Protein AF-A0A7R9GTI7-F1 (afdb_mon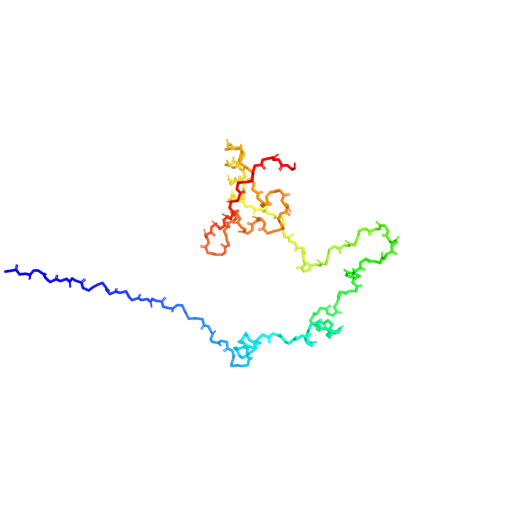omer)

Mean predicted aligned error: 16.04 Å

Organism: Timema poppense (NCBI:txid170557)

Solvent-accessible surface area (backbone atoms only — not comparable to full-atom va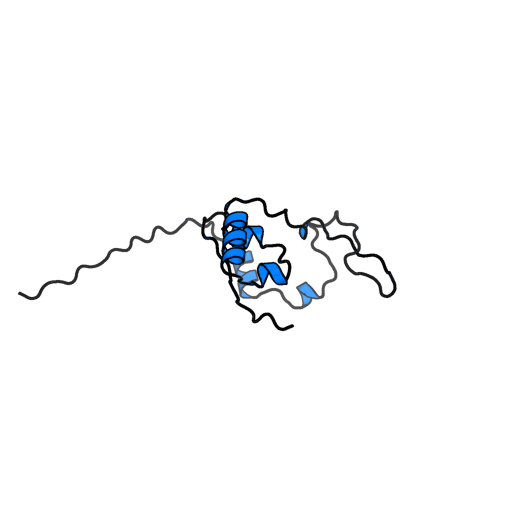lues): 8676 Å² total; per-residue (Å²): 139,84,87,82,86,83,82,81,82,78,83,76,82,74,77,89,72,80,80,75,52,73,70,56,52,54,45,65,76,70,48,83,55,73,64,73,71,68,50,87,72,71,68,76,89,58,79,82,67,87,69,75,89,68,88,60,96,84,66,86,75,81,74,75,80,55,77,90,76,60,64,74,82,70,82,52,73,49,40,55,51,52,54,51,49,30,61,75,68,72,55,59,34,54,49,67,76,68,63,42,74,57,45,44,50,32,43,47,16,54,101,82,69,59,56,58,67,84,78,47,80,63,75,94,71,130

Foldseek 3Di:
DDDDDDDDDDPPPDDPDDDDDPVVVVCVVVDDDPCVVVPPDDPPVPVPDPFDPDDDPPDPDDGDDDPVPQADDQDDPQLVVVVVVCVVVVFDACCVVVVPSCSNCQRRPPPVRDNNHPGDGDDPDD

pLDDT: mean 72.06, std 14.66, range [37.16, 90.62]

Nearest PDB structures (foldseek):
  5exk-assembly4_G  TM=8.661E-01  e=5.097E-03  Mycobacterium tuberculosis H37Rv

InterPro domains:
  IPR003698 Lipoyl synthase [PTHR10949] (11-123)
  IPR031691 Lipoyl synthase, N-terminal [PF16881] (14-100)
  IPR058240 Radical SAM superfamily [SSF102114] (75-122)

Radius of gyration: 23.75 Å; Cα contacts (8 Å, |Δi|>4): 62; chains: 1; bounding box: 52×46×81 Å

Secondary structure (DSSP, 8-state):
--PPPPP---------PPPPPHHHHHHHHH---HHHHH-----GGGTT-----S--TT--SPPPPPGGGPPPP---HHHHHHHHHHHHTT---HHHHTT-TTHHHHHH--TTS----------S--

Structure (mmCIF, N/CA/C/O backbone):
data_AF-A0A7R9GTI7-F1
#
_entry.id   AF-A0A7R9GTI7-F1
#
loop_
_atom_site.group_PDB
_atom_site.id
_atom_site.type_symbol
_atom_site.label_atom_id
_atom_site.label_alt_id
_atom_site.label_comp_id
_atom_site.label_asym_id
_atom_site.label_entity_id
_atom_site.label_seq_id
_atom_site.pdbx_PDB_ins_code
_atom_site.Cartn_x
_atom_site.Cartn_y
_atom_site.Cartn_z
_atom_site.occupancy
_atom_site.B_iso_or_equiv
_atom_site.auth_seq_id
_atom_site.auth_comp_id
_atom_site.auth_asym_id
_atom_site.auth_atom_id
_atom_site.pdbx_PDB_model_num
ATOM 1 N N . MET A 1 1 ? 10.298 31.087 51.860 1.00 37.56 1 MET A N 1
ATOM 2 C CA . MET A 1 1 ? 10.142 29.722 51.315 1.00 37.56 1 MET A CA 1
ATOM 3 C C . MET A 1 1 ? 9.918 29.819 49.811 1.00 37.56 1 MET A C 1
ATOM 5 O O . MET A 1 1 ? 8.807 30.107 49.398 1.00 37.56 1 MET A O 1
ATOM 9 N N . ALA A 1 2 ? 10.966 29.652 49.004 1.00 37.16 2 ALA A N 1
ATOM 10 C CA . ALA A 1 2 ? 10.838 29.470 47.557 1.00 37.16 2 ALA A CA 1
ATOM 11 C C . ALA A 1 2 ? 11.074 27.981 47.273 1.00 37.16 2 ALA A C 1
ATOM 13 O O . ALA A 1 2 ? 12.085 27.432 47.709 1.00 37.16 2 ALA A O 1
ATOM 14 N N . LEU A 1 3 ? 10.096 27.313 46.659 1.00 40.28 3 LEU A N 1
ATOM 15 C CA . LEU A 1 3 ? 10.132 25.875 46.404 1.00 40.28 3 LEU A CA 1
ATOM 16 C C . LEU A 1 3 ? 10.968 25.562 45.155 1.00 40.28 3 LEU A C 1
ATOM 18 O O . LEU A 1 3 ? 10.887 26.240 44.135 1.00 40.28 3 LEU A O 1
ATOM 22 N N . ASN A 1 4 ? 11.784 24.524 45.307 1.00 38.91 4 ASN A N 1
ATOM 23 C CA . ASN A 1 4 ? 12.811 24.003 44.410 1.00 38.91 4 ASN A CA 1
ATOM 24 C C . ASN A 1 4 ? 12.179 23.254 43.210 1.00 38.91 4 ASN A C 1
ATOM 26 O O . ASN A 1 4 ? 11.287 22.433 43.444 1.00 38.91 4 ASN A O 1
ATOM 30 N N . PRO A 1 5 ? 12.613 23.458 41.952 1.00 47.91 5 PRO A N 1
ATOM 31 C CA . PRO A 1 5 ? 12.110 22.685 40.818 1.00 47.91 5 PRO A CA 1
ATOM 32 C C . PRO A 1 5 ? 12.808 21.317 40.734 1.00 47.91 5 PRO A C 1
ATOM 34 O O . PRO A 1 5 ? 14.033 21.224 40.678 1.00 47.91 5 PRO A O 1
ATOM 37 N N . GLN A 1 6 ? 12.027 20.233 40.741 1.00 47.31 6 GLN A N 1
ATOM 38 C CA . GLN A 1 6 ? 12.553 18.872 40.635 1.00 47.31 6 GLN A CA 1
ATOM 39 C C . GLN A 1 6 ? 13.025 18.550 39.209 1.00 47.31 6 GLN A C 1
ATOM 41 O O . GLN A 1 6 ? 12.282 18.680 38.238 1.00 47.31 6 GLN A O 1
ATOM 46 N N . HIS A 1 7 ? 14.271 18.086 39.114 1.00 38.56 7 HIS A N 1
ATOM 47 C CA . HIS A 1 7 ? 14.881 17.493 37.928 1.00 38.56 7 HIS A CA 1
ATOM 48 C C . HIS A 1 7 ? 14.166 16.185 37.535 1.00 38.56 7 HIS A C 1
ATOM 50 O O . HIS A 1 7 ? 14.208 15.208 38.281 1.00 38.56 7 HIS A O 1
ATOM 56 N N . PHE A 1 8 ? 13.580 16.126 36.335 1.00 41.34 8 PHE A N 1
ATOM 57 C CA . PHE A 1 8 ? 13.154 14.868 35.712 1.00 41.34 8 PHE A CA 1
ATOM 58 C C . PHE A 1 8 ? 14.368 14.159 35.094 1.00 41.34 8 PHE A C 1
ATOM 60 O O . PHE A 1 8 ? 14.933 14.602 34.095 1.00 41.34 8 PHE A O 1
ATOM 67 N N . ASN A 1 9 ? 14.774 13.049 35.707 1.00 45.03 9 ASN A N 1
ATOM 68 C CA . ASN A 1 9 ? 15.839 12.171 35.234 1.00 45.03 9 ASN A CA 1
ATOM 69 C C . ASN A 1 9 ? 15.276 11.216 34.166 1.00 45.03 9 ASN A C 1
ATOM 71 O O . ASN A 1 9 ? 14.578 10.257 34.492 1.00 45.03 9 ASN A O 1
ATOM 75 N N . THR A 1 10 ? 15.546 11.485 32.888 1.00 50.88 10 THR A N 1
ATOM 76 C CA . THR A 1 10 ? 15.215 10.567 31.790 1.00 50.88 10 THR A CA 1
ATOM 77 C C . THR A 1 10 ? 16.411 9.657 31.527 1.00 50.88 10 THR A C 1
ATOM 79 O O . THR A 1 10 ? 17.298 9.964 30.733 1.00 50.88 10 THR A O 1
ATOM 82 N N . GLN A 1 11 ? 16.455 8.503 32.197 1.00 49.00 11 GLN A N 1
ATOM 83 C CA . GLN A 1 11 ? 17.377 7.441 31.799 1.00 49.00 11 GLN A CA 1
ATOM 84 C C . GLN A 1 11 ? 16.888 6.822 30.485 1.00 49.00 11 GLN A C 1
ATOM 86 O O . GLN A 1 11 ? 16.078 5.896 30.456 1.00 49.00 11 GLN A O 1
ATOM 91 N N . ASN A 1 12 ? 17.365 7.392 29.380 1.00 51.00 12 ASN A N 1
ATOM 92 C CA . ASN A 1 12 ? 17.123 6.911 28.031 1.00 51.00 12 ASN A CA 1
ATOM 93 C C . ASN A 1 12 ? 17.853 5.571 27.838 1.00 51.00 12 ASN A C 1
ATOM 95 O O . ASN A 1 12 ? 19.067 5.526 27.626 1.00 51.00 12 ASN A O 1
ATOM 99 N N . SER A 1 13 ? 17.112 4.470 27.952 1.00 58.19 13 SER A N 1
ATOM 100 C CA . SER A 1 13 ? 17.610 3.121 27.676 1.00 58.19 13 SER A CA 1
ATOM 101 C C . SER A 1 13 ? 17.813 2.964 26.169 1.00 58.19 13 SER A C 1
ATOM 103 O O . SER A 1 13 ? 16.905 2.587 25.433 1.00 58.19 13 SER A O 1
ATOM 105 N N . ARG A 1 14 ? 19.009 3.316 25.692 1.00 47.16 14 ARG A N 1
ATOM 106 C CA . ARG A 1 14 ? 19.372 3.257 24.273 1.00 47.16 14 ARG A CA 1
ATOM 107 C C . ARG A 1 14 ? 19.488 1.796 23.820 1.00 47.16 14 ARG A C 1
ATOM 109 O O . ARG A 1 14 ? 20.303 1.043 24.352 1.00 47.16 14 ARG A O 1
ATOM 116 N N . CYS A 1 15 ? 18.693 1.406 22.824 1.00 51.38 15 CYS A N 1
ATOM 117 C CA . CYS A 1 15 ? 18.784 0.101 22.172 1.00 51.38 15 CYS A CA 1
ATOM 118 C C . CYS A 1 15 ? 20.194 -0.127 21.597 1.00 51.38 15 CYS A C 1
ATOM 120 O O . CYS A 1 15 ? 20.770 0.752 20.951 1.00 51.38 15 CYS A O 1
ATOM 122 N N . LYS A 1 16 ? 20.754 -1.319 21.838 1.00 49.66 16 LYS A N 1
ATOM 123 C CA . LYS A 1 16 ? 22.064 -1.746 21.329 1.00 49.66 16 LYS A CA 1
ATOM 124 C C . LYS A 1 16 ? 21.951 -2.093 19.841 1.00 49.66 16 LYS A C 1
ATOM 126 O O . LYS A 1 16 ? 21.846 -3.261 19.488 1.00 49.66 16 LYS A O 1
ATOM 131 N N . HIS A 1 17 ? 21.946 -1.089 18.970 1.00 57.22 17 HIS A N 1
ATOM 132 C CA . HIS A 1 17 ? 22.119 -1.325 17.539 1.00 57.22 17 HIS A CA 1
ATOM 133 C C . HIS A 1 17 ? 23.601 -1.595 17.257 1.00 57.22 17 HIS A C 1
ATOM 135 O O . HIS A 1 17 ? 24.469 -0.806 17.634 1.00 57.22 17 HIS A O 1
ATOM 141 N N . THR A 1 18 ? 23.893 -2.730 16.627 1.00 67.06 18 THR A N 1
ATOM 142 C CA . THR A 1 18 ? 25.209 -3.075 16.081 1.00 67.06 18 THR A CA 1
ATOM 143 C C . THR A 1 18 ? 25.691 -1.942 15.173 1.00 67.06 18 THR A C 1
ATOM 145 O O . THR A 1 18 ? 24.982 -1.532 14.257 1.00 67.06 18 THR A O 1
ATOM 148 N N . ALA A 1 19 ? 26.879 -1.399 15.448 1.00 74.25 19 ALA A N 1
ATOM 149 C CA . ALA A 1 19 ? 27.444 -0.311 14.659 1.00 74.25 19 ALA A CA 1
ATOM 150 C C . ALA A 1 19 ? 27.723 -0.787 13.221 1.00 74.25 19 ALA A C 1
ATOM 152 O O . ALA A 1 19 ? 28.407 -1.789 13.015 1.00 74.25 19 ALA A O 1
ATOM 153 N N . LEU A 1 20 ? 27.179 -0.072 12.231 1.00 69.31 20 LEU A N 1
ATOM 154 C CA . LEU A 1 20 ? 27.461 -0.295 10.810 1.00 69.31 20 LEU A CA 1
ATOM 155 C C . LEU A 1 20 ? 28.949 -0.047 10.525 1.00 69.31 20 LEU A C 1
ATOM 157 O O . LEU A 1 20 ? 29.568 0.817 11.147 1.00 69.31 20 LEU A O 1
ATOM 161 N N . SER A 1 21 ? 29.534 -0.788 9.579 1.00 82.88 21 SER A N 1
ATOM 162 C CA . SER A 1 21 ? 30.948 -0.617 9.237 1.00 82.88 21 SER A CA 1
ATOM 163 C C . SER A 1 21 ? 31.225 0.790 8.698 1.00 82.88 21 SER A C 1
ATOM 165 O O . SER A 1 21 ? 30.396 1.392 8.011 1.00 82.88 21 SER A O 1
ATOM 167 N N . ASN A 1 22 ? 32.439 1.291 8.939 1.00 79.19 22 ASN A N 1
ATOM 168 C CA . ASN A 1 22 ? 32.873 2.605 8.448 1.00 79.19 22 ASN A CA 1
ATOM 169 C C . ASN A 1 22 ? 32.734 2.735 6.918 1.00 79.19 22 ASN A C 1
ATOM 171 O O . ASN A 1 22 ? 32.411 3.805 6.410 1.00 79.19 22 ASN A O 1
ATOM 175 N N . SER A 1 23 ? 32.906 1.633 6.180 1.00 77.31 23 SER A N 1
ATOM 176 C CA . SER A 1 23 ? 32.705 1.583 4.729 1.00 77.31 23 SER A CA 1
ATOM 177 C C . SER A 1 23 ? 31.240 1.734 4.310 1.00 77.31 23 SER A C 1
ATOM 179 O O . SER A 1 23 ? 30.962 2.357 3.288 1.00 77.31 23 SER A O 1
ATOM 181 N N . VAL A 1 24 ? 30.296 1.197 5.089 1.00 79.19 24 VAL A N 1
ATOM 182 C CA . VAL A 1 24 ? 28.855 1.331 4.829 1.00 79.19 24 VAL A CA 1
ATOM 183 C C . VAL A 1 24 ? 28.380 2.737 5.186 1.00 79.19 24 VAL A C 1
ATOM 185 O O . VAL A 1 24 ? 27.675 3.357 4.393 1.00 79.19 24 VAL A O 1
ATOM 188 N N . LEU A 1 25 ? 28.837 3.287 6.313 1.00 80.00 25 LEU A N 1
ATOM 189 C CA . LEU A 1 25 ? 28.538 4.667 6.710 1.00 80.00 25 LEU A CA 1
ATOM 190 C C . LEU A 1 25 ? 29.015 5.687 5.666 1.00 80.00 25 LEU A C 1
ATOM 192 O O . LEU A 1 25 ? 28.266 6.592 5.302 1.00 80.00 25 LEU A O 1
ATOM 196 N N . HIS A 1 26 ? 30.220 5.504 5.122 1.00 78.88 26 HIS A N 1
ATOM 197 C CA . HIS A 1 26 ? 30.758 6.374 4.075 1.00 78.88 26 HIS A CA 1
ATOM 198 C C . HIS A 1 26 ? 29.961 6.298 2.759 1.00 78.88 26 HIS A C 1
ATOM 200 O O . HIS A 1 26 ? 29.824 7.302 2.062 1.00 78.88 26 HIS A O 1
ATOM 206 N N . LYS A 1 27 ? 29.399 5.130 2.417 1.00 79.19 27 LYS A N 1
ATOM 207 C CA . LYS A 1 27 ? 28.526 4.968 1.240 1.00 79.19 27 LYS A CA 1
ATOM 208 C C . LYS A 1 27 ? 27.166 5.641 1.421 1.00 79.19 27 LYS A C 1
ATOM 210 O O . LYS A 1 27 ? 26.655 6.221 0.473 1.00 79.19 27 LYS A O 1
ATOM 215 N N . ILE A 1 28 ? 26.597 5.593 2.627 1.00 82.00 28 ILE A N 1
ATOM 216 C CA . ILE A 1 28 ? 25.323 6.266 2.926 1.00 82.00 28 ILE A CA 1
ATOM 217 C C . ILE A 1 28 ? 25.496 7.789 2.863 1.00 82.00 28 ILE A C 1
ATOM 219 O O . ILE A 1 28 ? 24.652 8.468 2.289 1.00 82.00 28 ILE A O 1
ATOM 223 N N . ALA A 1 29 ? 26.594 8.321 3.412 1.00 84.81 29 ALA A N 1
ATOM 224 C CA . ALA A 1 29 ? 26.842 9.763 3.464 1.00 84.81 29 ALA A CA 1
ATOM 225 C C . ALA A 1 29 ? 27.055 10.397 2.079 1.00 84.81 29 ALA A C 1
ATOM 227 O O . ALA A 1 29 ? 26.571 11.496 1.829 1.00 84.81 29 ALA A O 1
ATOM 228 N N . ASN A 1 30 ? 27.768 9.708 1.186 1.00 84.50 30 ASN A N 1
ATOM 229 C CA . ASN A 1 30 ? 28.087 10.234 -0.145 1.00 84.50 30 ASN A CA 1
ATOM 230 C C . ASN A 1 30 ? 27.063 9.843 -1.217 1.00 84.50 30 ASN A C 1
ATOM 232 O O . ASN A 1 30 ? 27.078 10.404 -2.310 1.00 84.50 30 ASN A O 1
ATOM 236 N N . GLY A 1 31 ? 26.172 8.903 -0.895 1.00 80.69 31 GLY A N 1
ATOM 237 C CA . GLY A 1 31 ? 25.205 8.351 -1.829 1.00 80.69 31 GLY A CA 1
ATOM 238 C C . GLY A 1 31 ? 25.852 7.570 -2.983 1.00 80.69 31 GLY A C 1
ATOM 239 O O . GLY A 1 31 ? 27.072 7.578 -3.168 1.00 80.69 31 GLY A O 1
ATOM 240 N N . PRO A 1 32 ? 25.040 6.845 -3.761 1.00 83.00 32 PRO A N 1
ATOM 241 C CA . PRO A 1 32 ? 25.489 6.243 -5.009 1.00 83.00 32 PRO A CA 1
ATOM 242 C C . PRO A 1 32 ? 25.783 7.318 -6.064 1.00 83.00 32 PRO A C 1
ATOM 244 O O . PRO A 1 32 ? 25.066 8.315 -6.186 1.00 83.00 32 PRO A O 1
ATOM 247 N N . SER A 1 33 ? 26.834 7.093 -6.847 1.00 85.31 33 SER A N 1
ATOM 248 C CA . SER A 1 33 ? 27.184 7.922 -8.001 1.00 85.31 33 SER A CA 1
ATOM 249 C C . SER A 1 33 ? 26.238 7.650 -9.174 1.00 85.31 33 SER A C 1
ATOM 251 O O . SER A 1 33 ? 25.613 6.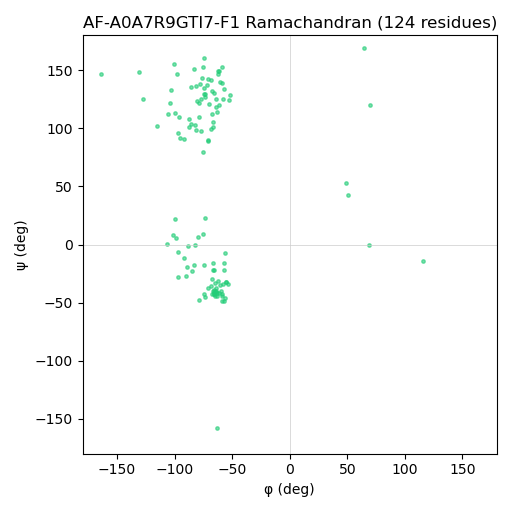595 -9.251 1.00 85.31 33 SER A O 1
ATOM 253 N N . LEU A 1 34 ? 26.153 8.568 -10.145 1.00 83.19 34 LEU A N 1
ATOM 254 C CA . LEU A 1 34 ? 25.361 8.344 -11.363 1.00 83.19 34 LEU A CA 1
ATOM 255 C C . LEU A 1 34 ? 25.821 7.083 -12.118 1.00 83.19 34 LEU A C 1
ATOM 257 O O . LEU A 1 34 ? 25.005 6.373 -12.703 1.00 83.19 34 LEU A O 1
ATOM 261 N N . GLN A 1 35 ? 27.121 6.789 -12.079 1.00 81.75 35 GLN A N 1
ATOM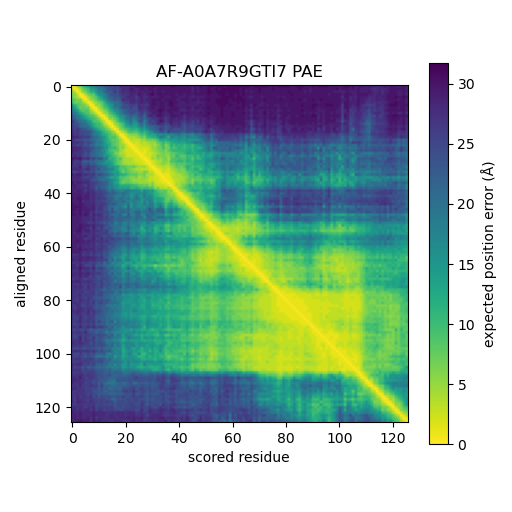 262 C CA . GLN A 1 35 ? 27.716 5.616 -12.713 1.00 81.75 35 GLN A CA 1
ATOM 263 C C . GLN A 1 35 ? 27.166 4.309 -12.129 1.00 81.75 35 GLN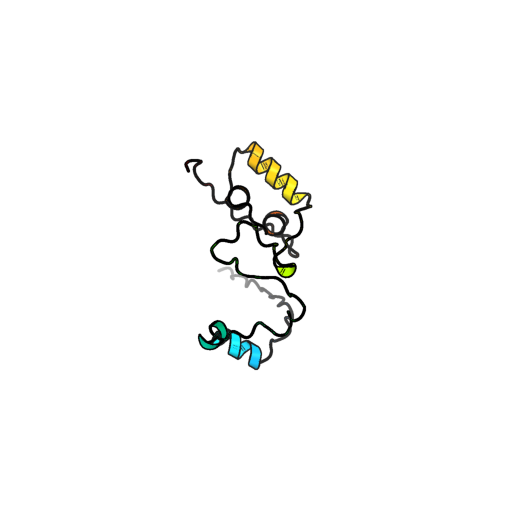 A C 1
ATOM 265 O O . GLN A 1 35 ? 26.983 3.356 -12.884 1.00 81.75 35 GLN A O 1
ATOM 270 N N . ASP A 1 36 ? 26.799 4.284 -10.846 1.00 79.75 36 ASP A N 1
ATOM 271 C CA . ASP A 1 36 ? 26.180 3.115 -10.207 1.00 79.75 36 ASP A CA 1
ATOM 272 C C . ASP A 1 36 ? 24.777 2.807 -10.770 1.00 79.75 36 ASP A C 1
ATOM 274 O O . ASP A 1 36 ? 24.316 1.673 -10.683 1.00 79.75 36 ASP A O 1
ATOM 278 N N . PHE A 1 37 ? 24.104 3.790 -11.384 1.00 75.31 37 PHE A N 1
ATOM 279 C CA . PHE A 1 37 ? 22.776 3.627 -11.998 1.00 75.31 37 PHE A CA 1
ATOM 280 C C . PHE A 1 37 ? 22.818 3.391 -13.509 1.00 75.31 37 PHE A C 1
ATOM 282 O O . PHE A 1 37 ? 21.895 2.801 -14.068 1.00 75.31 37 PHE A O 1
ATOM 289 N N . VAL A 1 38 ? 23.852 3.902 -14.182 1.00 83.94 38 VAL A N 1
ATOM 290 C CA . VAL A 1 38 ? 24.021 3.763 -15.638 1.00 83.94 38 VAL A CA 1
ATOM 291 C C . VAL A 1 38 ? 24.709 2.443 -15.992 1.00 83.94 38 VAL A C 1
ATOM 293 O O . VAL A 1 38 ? 24.541 1.944 -17.104 1.00 83.94 38 VAL A O 1
ATOM 296 N N . SER A 1 39 ? 25.452 1.857 -15.051 1.00 77.19 39 SER A N 1
ATOM 297 C CA . SER A 1 39 ? 26.066 0.544 -15.230 1.00 77.19 39 SER A CA 1
ATOM 298 C C . SER A 1 39 ? 24.983 -0.513 -15.443 1.00 77.19 39 SER A C 1
ATOM 300 O O . SER A 1 39 ? 24.115 -0.725 -14.602 1.00 77.19 39 SER A O 1
ATOM 302 N N . SER A 1 40 ? 25.029 -1.180 -16.594 1.00 60.16 40 SER A N 1
ATOM 303 C CA . SER A 1 40 ? 24.079 -2.215 -17.012 1.00 60.16 40 SER A CA 1
ATOM 304 C C . SER A 1 40 ? 24.269 -3.555 -16.300 1.00 60.16 40 SER A C 1
ATOM 306 O O . SER A 1 40 ? 23.651 -4.537 -16.701 1.00 60.16 40 SER A O 1
ATOM 308 N N . ASP A 1 41 ? 25.120 -3.607 -15.278 1.00 63.97 41 ASP A N 1
ATOM 309 C CA . ASP A 1 41 ? 25.405 -4.819 -14.527 1.00 63.97 41 ASP A CA 1
ATOM 310 C C . ASP A 1 41 ? 24.350 -4.975 -13.425 1.00 63.97 41 ASP A C 1
ATOM 312 O O . ASP A 1 41 ? 24.397 -4.262 -12.417 1.00 63.97 41 ASP A O 1
ATOM 316 N N . PRO A 1 42 ? 23.361 -5.874 -13.585 1.00 60.44 42 PRO A N 1
ATOM 317 C CA . PRO A 1 42 ? 22.430 -6.147 -12.506 1.00 60.44 42 PRO A CA 1
ATOM 318 C C . PRO A 1 42 ? 23.193 -6.702 -11.287 1.00 60.44 42 PRO A C 1
ATOM 320 O O . PRO A 1 42 ? 24.204 -7.396 -11.448 1.00 60.44 42 PRO A O 1
ATOM 323 N N . PRO A 1 43 ? 22.718 -6.447 -10.055 1.00 59.56 43 PRO A N 1
ATOM 324 C CA . PRO A 1 43 ? 23.317 -7.013 -8.853 1.00 59.56 43 PRO A CA 1
ATOM 325 C C . PRO A 1 43 ? 23.459 -8.539 -8.962 1.00 59.56 43 PRO A C 1
ATOM 327 O O . PRO A 1 43 ? 22.495 -9.251 -9.242 1.00 59.56 43 PRO A O 1
ATOM 330 N N . LYS A 1 44 ? 24.671 -9.048 -8.702 1.00 56.09 44 LYS A N 1
ATOM 331 C CA . LYS A 1 44 ? 25.057 -10.469 -8.842 1.00 56.09 44 LYS A CA 1
ATOM 332 C C . LYS A 1 44 ? 24.198 -11.442 -8.016 1.00 56.09 44 LYS A C 1
ATOM 334 O O . LYS A 1 44 ? 24.113 -12.624 -8.340 1.00 56.09 44 LYS A O 1
ATOM 339 N N . ASP A 1 45 ? 23.551 -10.937 -6.969 1.00 58.00 45 ASP A N 1
ATOM 340 C CA . ASP A 1 45 ? 22.691 -11.702 -6.063 1.00 58.00 45 ASP A CA 1
ATOM 341 C C . ASP A 1 45 ? 2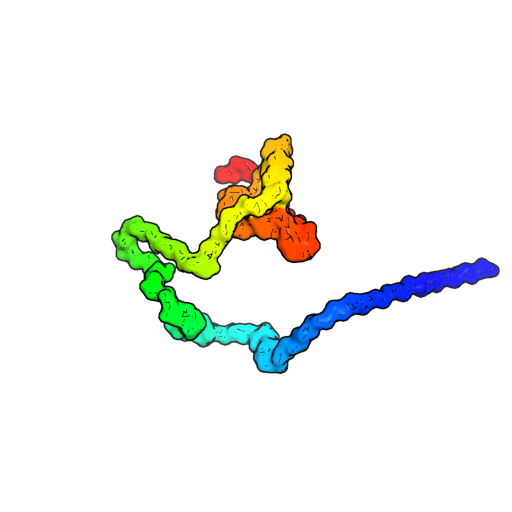1.419 -12.232 -6.757 1.00 58.00 45 ASP A C 1
ATOM 343 O O . ASP A 1 45 ? 20.835 -13.224 -6.340 1.00 58.00 45 ASP A O 1
ATOM 347 N N . TRP A 1 46 ? 20.998 -11.621 -7.871 1.00 59.22 46 TRP A N 1
ATOM 348 C CA . TRP A 1 46 ? 19.747 -11.969 -8.566 1.00 59.22 46 TRP A CA 1
ATOM 349 C C . TRP A 1 46 ? 19.977 -12.871 -9.787 1.00 59.22 46 TRP A C 1
ATOM 351 O O . TRP A 1 46 ? 19.147 -12.936 -10.694 1.00 59.22 46 TRP A O 1
ATOM 361 N N . SER A 1 47 ? 21.113 -13.574 -9.798 1.00 56.59 47 SER A N 1
ATOM 362 C CA . SER A 1 47 ? 21.641 -14.402 -10.896 1.00 56.59 47 SER A CA 1
ATOM 363 C C . SER A 1 47 ? 20.712 -15.510 -11.419 1.00 56.59 47 SER A C 1
ATOM 365 O O . SER A 1 47 ? 21.024 -16.122 -12.434 1.00 56.59 47 SER A O 1
ATOM 367 N N . SER A 1 48 ? 19.569 -15.758 -10.776 1.00 59.72 48 SER A N 1
ATOM 368 C CA . SER A 1 48 ? 18.602 -16.802 -11.133 1.00 59.72 48 SER A CA 1
ATOM 369 C C . SER A 1 48 ? 17.309 -16.299 -11.789 1.00 59.72 48 SER A C 1
ATOM 371 O O . SER A 1 48 ? 16.438 -17.110 -12.104 1.00 59.72 48 SER A O 1
ATOM 373 N N . TYR A 1 49 ? 17.136 -14.990 -12.003 1.00 64.69 49 TYR A N 1
ATOM 374 C CA . TYR A 1 49 ? 15.933 -14.471 -12.660 1.00 64.69 49 TYR A CA 1
ATOM 375 C C . TYR A 1 49 ? 16.152 -14.228 -14.154 1.00 64.69 49 TYR A C 1
ATOM 377 O O . TYR A 1 49 ? 16.594 -13.164 -14.573 1.00 64.69 49 TYR A O 1
ATOM 385 N N . GLU A 1 50 ? 15.761 -15.208 -14.964 1.00 63.31 50 GLU A N 1
ATOM 386 C CA . GLU A 1 50 ? 15.801 -15.154 -16.436 1.00 63.31 50 GLU A CA 1
ATOM 387 C C . GLU A 1 50 ? 14.624 -14.364 -17.052 1.00 63.31 50 GLU A C 1
ATOM 389 O O . GLU A 1 50 ? 14.425 -14.344 -18.266 1.00 63.31 50 GLU A O 1
ATOM 394 N N . GLY A 1 51 ? 13.793 -13.718 -16.228 1.00 70.50 51 GLY A N 1
ATOM 395 C CA . GLY A 1 51 ? 12.587 -13.038 -16.690 1.00 70.50 51 GLY A CA 1
ATOM 396 C C . GLY A 1 51 ? 12.857 -11.677 -17.339 1.00 70.50 51 GLY A C 1
ATOM 397 O O . GLY A 1 51 ? 13.597 -10.843 -16.818 1.00 70.50 51 GLY A O 1
ATOM 398 N N . LYS A 1 52 ? 12.159 -11.395 -18.445 1.00 73.19 52 LYS A N 1
ATOM 399 C CA . LYS A 1 52 ? 12.150 -10.082 -19.107 1.00 73.19 52 LYS A CA 1
ATOM 400 C C . LYS A 1 52 ? 11.556 -9.018 -18.169 1.00 73.19 52 LYS A C 1
ATOM 402 O O . LYS A 1 52 ? 10.373 -9.066 -17.838 1.00 73.19 52 LYS A O 1
ATOM 407 N N . LEU A 1 53 ? 12.371 -8.048 -17.739 1.00 77.31 53 LEU A N 1
ATOM 408 C CA . LEU A 1 53 ? 11.947 -6.942 -16.856 1.00 77.31 53 LEU A CA 1
ATOM 409 C C . LEU A 1 53 ? 11.292 -5.775 -17.609 1.00 77.31 53 LEU A C 1
ATOM 411 O O . LEU A 1 53 ? 10.620 -4.942 -17.003 1.00 77.31 53 LEU A O 1
ATOM 415 N N . ARG A 1 54 ? 11.495 -5.689 -18.928 1.00 80.62 54 ARG A N 1
ATOM 416 C CA . ARG A 1 54 ? 11.002 -4.592 -19.768 1.00 80.62 54 ARG A CA 1
ATOM 417 C C . ARG A 1 54 ? 10.231 -5.142 -20.952 1.00 80.62 54 ARG A C 1
ATOM 419 O O . ARG A 1 54 ? 10.752 -5.946 -21.713 1.00 80.62 54 ARG A O 1
ATOM 426 N N . ARG A 1 55 ? 8.993 -4.683 -21.120 1.00 83.12 55 ARG A N 1
ATOM 427 C CA . ARG A 1 55 ? 8.160 -5.055 -22.267 1.00 83.12 55 ARG A CA 1
ATOM 428 C C . ARG A 1 55 ? 8.700 -4.373 -23.519 1.00 83.12 55 ARG A C 1
ATOM 430 O O . ARG A 1 55 ? 9.034 -3.188 -23.479 1.00 83.12 55 ARG A O 1
ATOM 437 N N . GLU A 1 56 ? 8.764 -5.110 -24.618 1.00 84.50 56 GLU A N 1
ATOM 438 C CA . GLU A 1 56 ? 9.153 -4.546 -25.910 1.00 84.50 56 GLU A CA 1
ATOM 439 C C . GLU A 1 56 ? 7.955 -3.893 -26.602 1.00 84.50 56 GLU A C 1
ATOM 441 O O . GLU A 1 56 ? 6.791 -4.254 -26.396 1.00 84.50 56 GLU A O 1
ATOM 446 N N . LYS A 1 57 ? 8.238 -2.882 -27.425 1.00 81.25 57 LYS A N 1
ATOM 447 C CA . LYS A 1 57 ? 7.209 -2.138 -28.150 1.00 81.25 57 LYS A CA 1
ATOM 448 C C . LYS A 1 57 ? 6.557 -3.059 -29.190 1.00 81.25 57 LYS A C 1
ATOM 450 O O . LYS A 1 57 ? 7.202 -3.420 -30.164 1.00 81.25 57 LYS A O 1
ATOM 455 N N . GLY A 1 58 ? 5.284 -3.405 -28.988 1.00 82.69 58 GLY A N 1
ATOM 456 C CA . GLY A 1 58 ? 4.491 -4.243 -29.905 1.00 82.69 58 GLY A CA 1
ATOM 457 C C . GLY A 1 58 ? 4.040 -5.588 -29.326 1.00 82.69 58 GLY A C 1
ATOM 458 O O . GLY A 1 58 ? 3.121 -6.197 -29.858 1.00 82.69 58 GLY A O 1
ATOM 459 N N . GLU A 1 59 ? 4.609 -6.023 -28.203 1.00 83.06 59 GLU A N 1
ATOM 460 C CA . GLU A 1 59 ? 4.169 -7.227 -27.487 1.00 83.06 59 GLU A CA 1
ATOM 461 C C . GLU A 1 59 ? 2.851 -6.933 -26.754 1.00 83.06 59 GLU A C 1
ATOM 463 O O . GLU A 1 59 ? 2.773 -5.910 -26.081 1.00 83.06 59 GLU A O 1
ATOM 468 N N . SER A 1 60 ? 1.800 -7.749 -26.885 1.00 79.31 60 SER A N 1
ATOM 469 C CA . SER A 1 60 ? 0.499 -7.514 -26.222 1.00 79.31 60 SER A CA 1
ATOM 470 C C . SER A 1 60 ? 0.398 -8.127 -24.824 1.00 79.31 60 SER A C 1
ATOM 472 O O . SER A 1 60 ? -0.442 -7.697 -24.029 1.00 79.31 60 SER A O 1
ATOM 474 N N . ASP A 1 61 ? 1.255 -9.097 -24.511 1.00 84.44 61 ASP A N 1
ATOM 475 C CA . ASP A 1 61 ? 1.189 -9.839 -23.258 1.00 84.44 61 ASP A CA 1
ATOM 476 C C . ASP A 1 61 ? 1.723 -9.045 -22.063 1.00 84.44 61 ASP A C 1
ATOM 478 O O . ASP A 1 61 ? 2.676 -8.260 -22.136 1.00 84.44 61 ASP A O 1
ATOM 482 N N . ARG A 1 62 ? 1.064 -9.239 -20.914 1.00 82.12 62 ARG A N 1
ATOM 483 C CA . ARG A 1 62 ? 1.489 -8.645 -19.644 1.00 82.12 62 ARG A CA 1
ATOM 484 C C . ARG A 1 62 ? 2.649 -9.456 -19.080 1.00 82.12 62 ARG A C 1
ATOM 486 O O . ARG A 1 62 ? 2.486 -10.633 -18.766 1.00 82.12 62 ARG A O 1
ATOM 493 N N . LEU A 1 63 ? 3.780 -8.789 -18.858 1.00 85.06 63 LEU A N 1
ATOM 494 C CA . LEU A 1 63 ? 4.909 -9.380 -18.146 1.00 85.06 63 LEU A CA 1
ATOM 495 C C . LEU A 1 63 ? 4.497 -9.808 -16.736 1.00 85.06 63 LEU A C 1
ATOM 497 O O . LEU A 1 63 ? 3.758 -9.111 -16.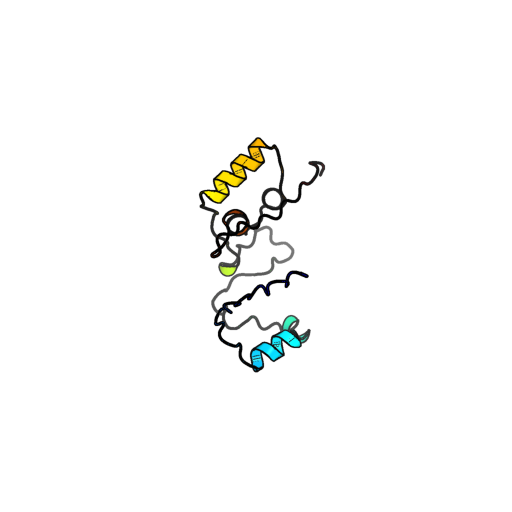032 1.00 85.06 63 LEU A O 1
ATOM 501 N N . ARG A 1 64 ? 4.988 -10.978 -16.328 1.00 83.69 64 ARG A N 1
ATOM 502 C CA . ARG A 1 64 ? 4.809 -11.474 -14.965 1.00 83.69 64 ARG A CA 1
ATOM 503 C C . ARG A 1 64 ? 5.660 -10.649 -14.005 1.00 83.69 64 ARG A C 1
ATOM 505 O O . ARG A 1 64 ? 6.787 -10.279 -14.319 1.00 83.69 64 ARG A O 1
ATOM 512 N N . LEU A 1 65 ? 5.107 -10.392 -12.821 1.00 83.12 65 LEU A N 1
ATOM 513 C CA . LEU A 1 65 ? 5.827 -9.698 -11.763 1.00 83.12 65 LEU A CA 1
ATOM 514 C C . LEU A 1 65 ? 6.970 -10.592 -11.245 1.00 83.12 65 LEU A C 1
ATOM 516 O O . LEU A 1 65 ? 6.706 -11.767 -10.949 1.00 83.12 65 LEU A O 1
ATOM 520 N N . PRO A 1 66 ? 8.197 -10.065 -11.103 1.00 85.00 66 PRO A N 1
ATOM 521 C CA . PRO A 1 66 ? 9.304 -10.801 -10.508 1.00 85.00 66 PRO A CA 1
ATOM 522 C C . PRO A 1 66 ? 9.002 -11.243 -9.070 1.00 85.00 66 PRO A C 1
ATOM 524 O O . PRO A 1 66 ? 8.229 -10.576 -8.379 1.00 85.00 66 PRO A O 1
ATOM 527 N N . PRO A 1 67 ? 9.605 -12.343 -8.585 1.00 82.31 67 PRO A N 1
ATOM 528 C CA . PRO A 1 67 ? 9.295 -12.904 -7.272 1.00 82.31 67 PRO A CA 1
ATOM 529 C C . PRO A 1 67 ? 9.574 -11.943 -6.109 1.00 82.31 67 PRO A C 1
ATOM 531 O O . PRO A 1 67 ? 8.790 -11.921 -5.171 1.00 82.31 67 PRO A O 1
ATOM 534 N N . TRP A 1 68 ? 10.610 -11.104 -6.186 1.00 81.00 68 TRP A N 1
ATOM 535 C CA . TRP A 1 68 ? 10.956 -10.150 -5.119 1.00 81.00 68 TRP A CA 1
ATOM 536 C C . TRP A 1 68 ? 10.024 -8.937 -5.022 1.00 81.00 68 TRP A C 1
ATOM 538 O O . TRP A 1 68 ? 10.026 -8.251 -4.007 1.00 81.00 68 TRP A O 1
ATOM 548 N N . LEU A 1 69 ? 9.246 -8.642 -6.069 1.00 82.38 69 LEU A N 1
ATOM 549 C CA . LEU A 1 69 ? 8.289 -7.530 -6.075 1.00 82.38 69 LEU A CA 1
ATOM 550 C C . LEU A 1 69 ? 6.865 -7.999 -5.733 1.00 82.38 69 LEU A C 1
ATOM 552 O O . LEU A 1 69 ? 5.954 -7.187 -5.585 1.00 82.38 69 LEU A O 1
ATOM 556 N N . LYS A 1 70 ? 6.655 -9.316 -5.614 1.00 84.12 70 LYS A N 1
ATOM 557 C CA . LYS A 1 70 ? 5.378 -9.876 -5.172 1.00 84.12 70 LYS A CA 1
ATOM 558 C C . LYS A 1 70 ? 5.216 -9.644 -3.677 1.00 84.12 70 LYS A C 1
ATOM 560 O O . LYS A 1 70 ? 6.080 -10.013 -2.890 1.00 84.12 70 LYS A O 1
ATOM 565 N N . THR A 1 71 ? 4.072 -9.095 -3.297 1.00 82.75 71 THR A N 1
ATOM 566 C CA . THR A 1 71 ? 3.676 -8.972 -1.897 1.00 82.75 71 THR A CA 1
ATOM 567 C C . THR A 1 71 ? 2.688 -10.067 -1.515 1.00 82.75 71 THR A C 1
ATOM 569 O O . THR A 1 71 ? 1.995 -10.644 -2.360 1.00 82.75 71 THR A O 1
ATOM 572 N N . ASN A 1 72 ? 2.654 -10.386 -0.223 1.00 80.50 72 ASN A N 1
ATOM 573 C CA . ASN A 1 72 ? 1.717 -11.356 0.326 1.00 80.50 72 ASN A CA 1
ATOM 574 C C . ASN A 1 72 ? 0.311 -10.757 0.426 1.00 80.50 72 ASN A C 1
ATOM 576 O O . ASN A 1 72 ? 0.133 -9.548 0.582 1.00 80.50 72 ASN A O 1
ATOM 580 N N . ILE A 1 73 ? -0.697 -11.625 0.368 1.00 82.56 73 ILE A N 1
ATOM 581 C CA . ILE A 1 73 ? -2.090 -11.219 0.545 1.00 82.56 73 ILE A CA 1
ATOM 582 C C . ILE A 1 73 ? -2.268 -10.736 1.993 1.00 82.56 73 ILE A C 1
ATOM 584 O O . ILE A 1 73 ? -1.868 -11.448 2.916 1.00 82.56 73 ILE A O 1
ATOM 588 N N . PRO A 1 74 ? -2.861 -9.551 2.223 1.00 77.06 74 PRO A N 1
ATOM 589 C CA . PRO A 1 74 ? -3.062 -9.032 3.567 1.00 77.06 74 PRO A CA 1
ATOM 590 C C . PRO A 1 74 ? -4.059 -9.909 4.333 1.00 77.06 74 PRO A C 1
ATOM 592 O O . PRO A 1 74 ? -5.267 -9.850 4.111 1.00 77.06 74 PRO A O 1
ATOM 595 N N . THR A 1 75 ? -3.551 -10.713 5.261 1.00 71.38 75 THR A N 1
ATOM 596 C CA . THR A 1 75 ? -4.343 -11.522 6.195 1.00 71.38 75 THR A CA 1
ATOM 597 C C . THR A 1 75 ? -4.086 -11.033 7.613 1.00 71.38 75 THR A C 1
ATOM 599 O O . THR A 1 75 ? -3.044 -11.320 8.195 1.00 71.38 75 THR A O 1
ATOM 602 N N . GLY A 1 76 ? -5.024 -10.265 8.172 1.00 77.94 76 GLY A N 1
ATOM 603 C CA . GLY A 1 76 ? -4.905 -9.734 9.530 1.00 77.94 76 GLY A CA 1
ATOM 604 C C . GLY A 1 76 ? -6.232 -9.231 10.098 1.00 77.94 76 GLY A C 1
ATOM 605 O O . GLY A 1 76 ? -7.081 -8.694 9.379 1.00 77.94 76 GLY A O 1
ATOM 606 N N . THR A 1 77 ? -6.404 -9.380 11.412 1.00 79.69 77 THR A N 1
ATOM 607 C CA . THR A 1 77 ? -7.583 -8.887 12.147 1.00 79.69 77 THR A CA 1
ATOM 608 C C . THR A 1 77 ? -7.670 -7.358 12.104 1.00 79.69 77 THR A C 1
ATOM 610 O O . THR A 1 77 ? -8.746 -6.809 11.871 1.00 79.69 77 THR A O 1
ATOM 613 N N . ASN A 1 78 ? -6.530 -6.666 12.221 1.00 81.06 78 ASN A N 1
ATOM 614 C CA . ASN A 1 78 ? -6.439 -5.207 12.097 1.00 81.06 78 ASN A CA 1
ATOM 615 C C . ASN A 1 78 ? -6.829 -4.696 10.706 1.00 81.06 78 ASN A C 1
ATOM 617 O O . ASN A 1 78 ? -7.569 -3.719 10.616 1.00 81.06 78 ASN A O 1
ATOM 621 N N . TYR A 1 79 ? -6.394 -5.373 9.637 1.00 84.81 79 TYR A N 1
ATOM 622 C CA . TYR A 1 79 ? -6.787 -5.027 8.267 1.00 84.81 79 TYR A CA 1
ATOM 623 C C . TYR A 1 79 ? -8.314 -5.052 8.112 1.00 84.81 79 TYR A C 1
ATOM 625 O O . TYR A 1 79 ? -8.903 -4.083 7.639 1.00 84.81 79 TYR A O 1
ATOM 633 N N . SER A 1 80 ? -8.956 -6.128 8.581 1.00 86.56 80 SER A N 1
ATOM 634 C CA . SER A 1 80 ? -10.417 -6.282 8.512 1.00 86.56 80 SER A CA 1
ATOM 635 C C . SER A 1 80 ? -11.137 -5.208 9.331 1.00 86.56 80 SER A C 1
ATOM 637 O O . SER A 1 80 ? -12.054 -4.561 8.835 1.00 86.56 80 SER A O 1
ATOM 639 N N . ARG A 1 81 ? -10.655 -4.929 10.549 1.00 87.06 81 ARG A N 1
ATOM 640 C CA . ARG A 1 81 ? -11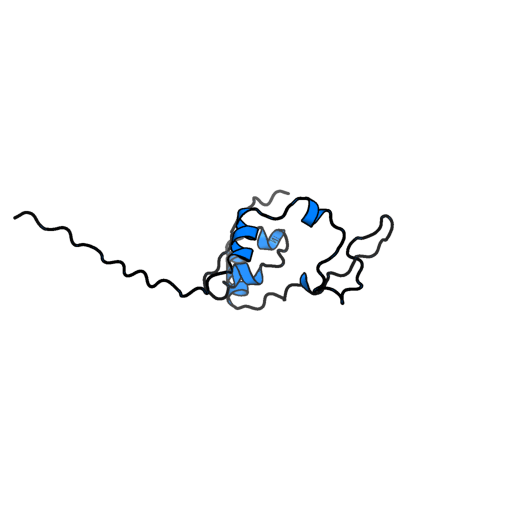.202 -3.871 11.409 1.00 87.06 81 ARG A CA 1
ATOM 641 C C . ARG A 1 81 ? -11.134 -2.490 10.750 1.00 87.06 81 ARG A C 1
ATOM 643 O O . ARG A 1 81 ? -12.131 -1.774 10.754 1.00 87.06 81 ARG A O 1
ATOM 650 N N . ILE A 1 82 ? -9.979 -2.108 10.202 1.00 86.31 82 ILE A N 1
ATOM 651 C CA . ILE A 1 82 ? -9.792 -0.798 9.557 1.00 86.31 82 ILE A CA 1
ATOM 652 C C . ILE A 1 82 ? -10.658 -0.696 8.301 1.00 86.31 82 ILE A C 1
ATOM 654 O O . ILE A 1 82 ? -11.334 0.315 8.115 1.00 86.31 82 ILE A O 1
ATOM 658 N N . LYS A 1 83 ? -10.720 -1.763 7.496 1.00 86.88 83 LYS A N 1
ATOM 659 C CA . LYS A 1 83 ? -11.605 -1.846 6.329 1.00 86.88 83 LYS A CA 1
ATOM 660 C C . LYS A 1 83 ? -13.069 -1.610 6.708 1.00 86.88 83 LYS A C 1
ATOM 662 O O . LYS A 1 83 ? -13.749 -0.807 6.071 1.00 86.88 83 LYS A O 1
ATOM 667 N N . ASP A 1 84 ? -13.543 -2.249 7.775 1.00 89.50 84 ASP A N 1
ATOM 668 C CA . ASP A 1 84 ? -14.917 -2.079 8.253 1.00 89.50 84 ASP A CA 1
ATOM 669 C C . ASP A 1 84 ? -15.172 -0.660 8.773 1.00 89.50 84 ASP A C 1
ATOM 671 O O . ASP A 1 84 ? -16.239 -0.092 8.539 1.00 89.50 84 ASP A O 1
ATOM 675 N N . GLN A 1 85 ? -14.203 -0.062 9.470 1.00 87.94 85 GLN A N 1
ATOM 676 C CA . GLN A 1 85 ? -14.313 1.315 9.959 1.00 87.94 85 GLN A CA 1
ATOM 677 C C . GLN A 1 85 ? -14.377 2.328 8.811 1.00 87.94 85 GLN A C 1
ATOM 679 O O . GLN A 1 85 ? -15.233 3.211 8.840 1.00 87.94 85 GLN A O 1
ATOM 684 N N . LEU A 1 86 ? -13.536 2.177 7.784 1.00 87.12 86 LEU A N 1
ATOM 685 C CA . LEU A 1 86 ? -13.554 3.038 6.598 1.00 87.12 86 LEU A CA 1
ATOM 686 C C . LEU A 1 86 ? -14.891 2.944 5.854 1.00 87.12 86 LEU A C 1
ATOM 688 O O . LEU A 1 86 ? -15.464 3.970 5.494 1.00 87.12 86 LEU A O 1
ATOM 692 N N . ARG A 1 87 ? -15.449 1.732 5.718 1.00 87.75 87 ARG A N 1
ATOM 693 C CA . ARG A 1 87 ? -16.769 1.517 5.099 1.00 87.75 87 ARG A CA 1
ATOM 694 C C . ARG A 1 87 ? -17.912 2.121 5.908 1.00 87.75 87 ARG A C 1
ATOM 696 O O . ARG A 1 87 ? -18.804 2.721 5.321 1.00 87.75 87 ARG A O 1
ATOM 703 N N . LYS A 1 88 ? -17.875 2.009 7.240 1.00 90.62 88 LYS A N 1
ATOM 704 C CA . LYS A 1 88 ? -18.878 2.625 8.130 1.00 90.62 88 LYS A CA 1
ATOM 705 C C . LYS A 1 88 ? -18.863 4.149 8.059 1.00 90.62 88 LYS A C 1
ATOM 707 O O . LYS A 1 88 ? -19.917 4.767 8.140 1.00 90.62 88 LYS A O 1
ATOM 712 N N . LEU A 1 89 ? -17.678 4.739 7.923 1.00 87.56 89 LEU A N 1
ATOM 713 C CA . LEU A 1 89 ? -17.495 6.189 7.844 1.00 87.56 89 LEU A CA 1
ATOM 714 C C . LEU A 1 89 ? -17.582 6.727 6.407 1.00 87.56 89 LEU A C 1
ATOM 716 O O . LEU A 1 89 ? -17.481 7.934 6.213 1.00 87.56 89 LEU A O 1
ATOM 720 N N . ASN A 1 90 ? -17.776 5.848 5.417 1.00 85.00 90 ASN A N 1
ATOM 721 C CA . ASN A 1 90 ? -17.781 6.166 3.989 1.00 85.00 90 ASN A CA 1
ATOM 722 C C . ASN A 1 90 ? -16.540 6.971 3.546 1.00 85.00 90 ASN A C 1
ATOM 724 O O . ASN A 1 90 ? -16.641 7.947 2.804 1.00 85.00 90 ASN A O 1
ATOM 728 N N . LEU A 1 91 ? -15.366 6.577 4.055 1.00 84.94 91 LEU A N 1
ATOM 729 C CA . LEU A 1 91 ? -14.086 7.229 3.783 1.00 84.94 91 LEU A CA 1
ATOM 730 C C . LEU A 1 91 ? -13.263 6.417 2.785 1.00 84.94 91 LEU A C 1
ATOM 732 O O . LEU A 1 91 ? -13.072 5.215 2.961 1.00 84.94 91 LEU A O 1
ATOM 736 N N . HIS A 1 92 ? -12.716 7.112 1.791 1.00 82.38 92 HIS A N 1
ATOM 737 C CA . HIS A 1 92 ? -11.770 6.559 0.827 1.00 82.38 92 HIS A CA 1
ATOM 738 C C . HIS A 1 92 ? -10.338 6.896 1.234 1.00 82.38 92 HIS A C 1
ATOM 740 O O . HIS A 1 92 ? -10.071 7.957 1.803 1.00 82.38 92 HIS A O 1
ATOM 746 N N . THR A 1 93 ? -9.409 5.989 0.936 1.00 85.12 93 THR A N 1
ATOM 747 C CA . THR A 1 93 ? -7.983 6.186 1.215 1.00 85.12 93 THR A CA 1
ATOM 748 C C . THR A 1 93 ? -7.152 5.878 -0.017 1.00 85.12 93 THR A C 1
ATOM 750 O O . THR A 1 93 ? -7.466 4.965 -0.779 1.00 85.12 93 THR A O 1
ATOM 753 N N . VAL A 1 94 ? -6.026 6.577 -0.165 1.00 84.94 94 VAL A N 1
ATOM 754 C CA . VAL A 1 94 ? -5.047 6.308 -1.232 1.00 84.94 94 VAL A CA 1
ATOM 755 C C . VAL A 1 94 ? -4.602 4.841 -1.236 1.00 84.94 94 VAL A C 1
ATOM 757 O O . VAL A 1 94 ? -4.390 4.272 -2.301 1.00 84.94 94 VAL A O 1
ATOM 760 N N . CYS A 1 95 ? -4.507 4.197 -0.068 1.00 86.25 95 CYS A N 1
ATOM 761 C CA . CYS A 1 95 ? -4.167 2.778 0.026 1.00 86.25 95 CYS A CA 1
ATOM 762 C C . CYS A 1 95 ? -5.173 1.874 -0.711 1.00 86.25 95 CYS A C 1
ATOM 764 O O . CYS A 1 95 ? -4.750 0.918 -1.364 1.00 86.25 95 CYS A O 1
ATOM 766 N N . GLU A 1 96 ? -6.473 2.173 -0.621 1.00 84.62 96 GLU A N 1
ATOM 767 C CA . GLU A 1 96 ? -7.531 1.420 -1.306 1.00 84.62 96 GLU A CA 1
ATOM 768 C C . GLU A 1 96 ? -7.641 1.802 -2.787 1.00 84.62 96 GLU A C 1
ATOM 770 O O . GLU A 1 96 ? -7.642 0.913 -3.641 1.00 84.62 96 GLU A O 1
ATOM 775 N N . GLU A 1 97 ? -7.663 3.099 -3.100 1.00 85.44 97 GLU A N 1
ATOM 776 C CA . GLU A 1 97 ? -7.847 3.597 -4.471 1.00 85.44 97 GLU A CA 1
ATOM 777 C C . GLU A 1 97 ? -6.667 3.228 -5.383 1.00 85.44 97 GLU A C 1
ATOM 779 O O . GLU A 1 97 ? -6.852 2.743 -6.501 1.00 85.44 97 GLU A O 1
ATOM 784 N N . ALA A 1 98 ? -5.432 3.361 -4.885 1.00 87.31 98 ALA A N 1
ATOM 785 C CA . ALA A 1 98 ? -4.226 3.030 -5.644 1.00 87.31 98 ALA A CA 1
ATOM 786 C C . ALA A 1 98 ? -3.880 1.530 -5.630 1.00 87.31 98 ALA A C 1
ATOM 788 O O . ALA A 1 98 ? -2.874 1.137 -6.223 1.00 87.31 98 ALA A O 1
ATOM 789 N N . ARG A 1 99 ? -4.675 0.685 -4.950 1.00 86.19 99 ARG A N 1
ATOM 790 C CA . ARG A 1 99 ? -4.392 -0.750 -4.741 1.00 86.19 99 ARG A CA 1
ATOM 791 C C . ARG A 1 99 ? -2.963 -0.980 -4.241 1.00 86.19 99 ARG A C 1
ATOM 793 O O . ARG A 1 99 ? -2.199 -1.749 -4.826 1.00 86.19 99 ARG A O 1
ATOM 800 N N . CYS A 1 100 ? -2.601 -0.278 -3.168 1.00 87.56 100 CYS A N 1
ATOM 801 C CA . CYS A 1 100 ? -1.243 -0.290 -2.638 1.00 87.56 100 CYS A CA 1
ATOM 802 C C . CYS A 1 100 ? -0.804 -1.726 -2.275 1.00 87.56 100 CYS A C 1
ATOM 804 O O . CYS A 1 100 ? -1.473 -2.372 -1.461 1.00 87.56 100 CYS A O 1
ATOM 806 N N . PRO A 1 101 ? 0.327 -2.232 -2.809 1.00 87.19 101 PRO A N 1
ATOM 807 C CA . PRO A 1 101 ? 0.800 -3.587 -2.520 1.00 87.19 101 PRO A CA 1
ATOM 808 C C . PRO A 1 101 ? 1.227 -3.782 -1.056 1.00 87.19 101 PRO A C 1
ATOM 810 O O . PRO A 1 101 ? 1.301 -4.922 -0.601 1.00 87.19 101 PRO A O 1
ATOM 813 N N . ASN A 1 102 ? 1.447 -2.688 -0.314 1.00 85.75 102 ASN A N 1
ATOM 814 C CA . ASN A 1 102 ? 1.925 -2.682 1.074 1.00 85.75 102 ASN A CA 1
ATOM 815 C C . ASN A 1 102 ? 0.799 -2.433 2.097 1.00 85.75 102 ASN A C 1
ATOM 817 O O . ASN A 1 102 ? 1.062 -2.257 3.285 1.00 85.75 102 ASN A O 1
ATOM 821 N N . ILE A 1 103 ? -0.470 -2.421 1.666 1.00 85.94 103 ILE A N 1
ATOM 822 C CA . ILE A 1 103 ? -1.626 -2.106 2.525 1.00 85.94 103 ILE A CA 1
ATOM 823 C C . ILE A 1 103 ? -1.713 -2.989 3.782 1.00 85.94 103 ILE A C 1
ATOM 825 O O . ILE A 1 103 ? -2.139 -2.522 4.836 1.00 85.94 103 ILE A O 1
ATOM 829 N N . GLY A 1 104 ? -1.275 -4.249 3.687 1.00 84.44 104 GLY A N 1
ATOM 830 C CA . GLY A 1 104 ? -1.251 -5.183 4.814 1.00 84.44 104 GLY A CA 1
ATOM 831 C C . GLY A 1 104 ? -0.309 -4.753 5.934 1.00 84.44 104 GLY A C 1
ATOM 832 O O . GLY A 1 104 ? -0.682 -4.838 7.099 1.00 84.44 104 GLY A O 1
ATOM 833 N N . GLU A 1 105 ? 0.872 -4.241 5.588 1.00 81.50 105 GLU A N 1
ATOM 834 C CA . GLU A 1 105 ? 1.851 -3.739 6.556 1.00 81.50 105 GLU A CA 1
ATOM 835 C C . GLU A 1 105 ? 1.401 -2.394 7.137 1.00 81.50 105 GLU A C 1
ATOM 837 O O . GLU A 1 105 ? 1.393 -2.213 8.356 1.00 81.50 105 GLU A O 1
ATOM 842 N N . CYS A 1 106 ? 0.930 -1.480 6.278 1.00 82.44 106 CYS A N 1
ATOM 843 C CA . CYS A 1 106 ? 0.457 -0.164 6.708 1.00 82.44 106 CYS A CA 1
ATOM 844 C C . CYS A 1 106 ? -0.698 -0.267 7.722 1.00 82.44 106 CYS A C 1
ATOM 846 O O . CYS A 1 106 ? -0.714 0.438 8.730 1.00 82.44 106 CYS A O 1
ATOM 848 N N . TRP A 1 107 ? -1.676 -1.145 7.473 1.00 84.19 107 TRP A N 1
ATOM 849 C CA . TRP A 1 107 ? -2.860 -1.292 8.332 1.00 84.19 107 TRP A CA 1
ATOM 850 C C . TRP A 1 107 ? -2.680 -2.319 9.450 1.00 84.19 107 TRP A C 1
ATOM 852 O O . TRP A 1 107 ? -3.333 -2.220 10.488 1.00 84.19 107 TRP A O 1
ATOM 862 N N . GLY A 1 108 ? -1.815 -3.314 9.253 1.00 75.62 108 GLY A N 1
ATOM 863 C CA . GLY A 1 108 ? -1.515 -4.326 10.261 1.00 75.62 108 GLY A CA 1
ATOM 864 C C . GLY A 1 108 ? -0.768 -3.759 11.464 1.00 75.62 108 GLY A C 1
ATOM 865 O O . GLY A 1 108 ? -0.978 -4.249 12.575 1.00 75.62 108 GLY A O 1
ATOM 866 N N . GLY A 1 109 ? 0.028 -2.703 11.240 1.00 66.38 109 GLY A N 1
ATOM 867 C CA . GLY A 1 109 ? 1.100 -2.304 12.143 1.00 66.38 109 GLY A CA 1
ATOM 868 C C . GLY A 1 109 ? 2.202 -3.353 12.073 1.00 66.38 109 GLY A C 1
ATOM 869 O O . GLY A 1 109 ? 1.940 -4.528 12.307 1.00 66.38 109 GLY A O 1
ATOM 870 N N . GLY A 1 110 ? 3.412 -2.955 11.679 1.00 62.81 110 GLY A N 1
ATOM 871 C CA . GLY A 1 110 ? 4.545 -3.877 11.562 1.00 62.81 110 GLY A CA 1
ATOM 872 C C . GLY A 1 110 ? 4.957 -4.506 12.904 1.00 62.81 110 GLY A C 1
ATOM 873 O O . GLY A 1 110 ? 4.209 -4.522 13.880 1.00 62.81 110 GLY A O 1
ATOM 874 N N . GLU A 1 111 ? 6.202 -4.968 12.995 1.00 56.28 111 GLU A N 1
ATOM 875 C CA . GLU A 1 111 ? 6.764 -5.666 14.170 1.00 56.28 111 GLU A CA 1
ATOM 876 C C . GLU A 1 111 ? 6.693 -4.863 15.494 1.00 56.28 111 GLU A C 1
ATOM 878 O O . GLU A 1 111 ? 6.789 -5.422 16.583 1.00 56.28 111 GLU A O 1
ATOM 883 N N . HIS A 1 112 ? 6.451 -3.549 15.418 1.00 56.81 112 HIS A N 1
ATOM 884 C CA . HIS A 1 112 ? 6.347 -2.637 16.562 1.00 56.81 112 HIS A CA 1
ATOM 885 C C . HIS A 1 112 ? 4.909 -2.313 17.006 1.00 56.81 112 HIS A C 1
ATOM 887 O O . HIS A 1 112 ? 4.717 -1.472 17.884 1.00 56.81 112 HIS A O 1
ATOM 893 N N . GLY A 1 113 ? 3.886 -2.947 16.419 1.00 53.75 113 GLY A N 1
ATOM 894 C CA . GLY A 1 113 ? 2.485 -2.798 16.845 1.00 53.75 113 GLY A CA 1
ATOM 895 C C . GLY A 1 113 ? 1.855 -1.423 16.576 1.00 53.75 113 GLY A C 1
ATOM 896 O O . GLY A 1 113 ? 0.677 -1.211 16.862 1.00 53.75 113 GLY A O 1
ATOM 897 N N . THR A 1 114 ? 2.601 -0.483 15.996 1.00 55.75 114 THR A N 1
ATOM 898 C CA . THR A 1 114 ? 2.108 0.829 15.577 1.00 55.75 114 THR A CA 1
ATOM 899 C C . THR A 1 114 ? 1.547 0.749 14.159 1.00 55.75 114 THR A C 1
ATOM 901 O O . THR A 1 114 ? 2.274 0.741 13.166 1.00 55.75 114 THR A O 1
ATOM 904 N N . ALA A 1 115 ? 0.217 0.684 14.056 1.00 58.31 115 ALA A N 1
ATOM 905 C CA . ALA A 1 115 ? -0.494 0.804 12.786 1.00 58.31 115 ALA A CA 1
ATOM 906 C C . ALA A 1 115 ? -0.317 2.226 12.232 1.00 58.31 115 ALA A C 1
ATOM 908 O O . ALA A 1 115 ? -0.964 3.168 12.689 1.00 58.31 115 ALA A O 1
ATOM 909 N N . THR A 1 116 ? 0.586 2.383 11.265 1.00 56.50 116 THR A N 1
ATOM 910 C CA . THR A 1 116 ? 0.822 3.662 10.589 1.00 56.50 116 THR A CA 1
ATOM 911 C C . THR A 1 116 ? 0.007 3.686 9.301 1.00 56.50 116 THR A C 1
ATOM 913 O O . THR A 1 116 ? 0.457 3.233 8.251 1.00 56.50 116 THR A O 1
ATOM 916 N N . ALA A 1 117 ? -1.219 4.203 9.382 1.00 57.03 117 ALA A N 1
ATOM 917 C CA . ALA A 1 117 ? -2.052 4.448 8.211 1.00 57.03 117 ALA A CA 1
ATOM 918 C C . ALA A 1 117 ? -1.979 5.933 7.829 1.00 57.03 117 ALA A C 1
ATOM 920 O O . ALA A 1 117 ? -2.478 6.794 8.553 1.00 57.03 117 ALA A O 1
ATOM 921 N N . THR A 1 118 ? -1.386 6.248 6.676 1.00 56.47 118 THR A N 1
ATOM 922 C CA . THR A 1 118 ? -1.527 7.577 6.067 1.00 56.47 118 THR A CA 1
ATOM 923 C C . THR A 1 118 ? -2.902 7.655 5.413 1.00 56.47 118 THR A C 1
ATOM 925 O O . THR A 1 118 ? -3.121 7.156 4.311 1.00 56.47 118 THR A O 1
ATOM 928 N N . ILE A 1 119 ? -3.853 8.247 6.131 1.00 59.19 119 ILE A N 1
ATOM 929 C CA . ILE A 1 119 ? -5.213 8.477 5.648 1.00 59.19 119 ILE A CA 1
ATOM 930 C C . ILE A 1 119 ? -5.214 9.816 4.915 1.00 59.19 119 ILE A C 1
ATOM 932 O O . ILE A 1 119 ? -5.118 10.873 5.531 1.00 59.19 119 ILE A O 1
ATOM 936 N N . MET A 1 120 ? -5.311 9.766 3.592 1.00 59.91 120 MET A N 1
ATOM 937 C CA . MET A 1 120 ? -5.601 10.939 2.775 1.00 59.91 120 M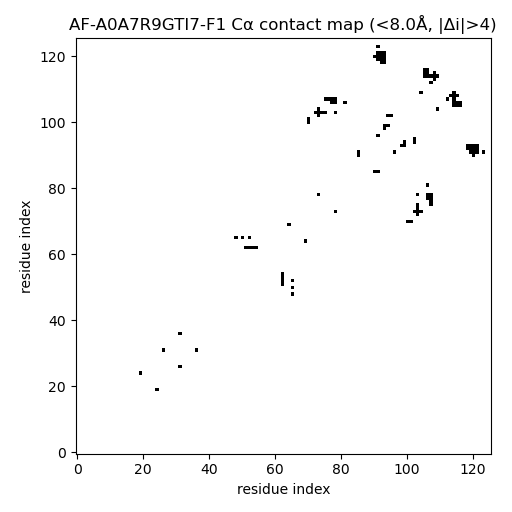ET A CA 1
ATOM 938 C C . MET A 1 120 ? -7.050 10.815 2.313 1.00 59.91 120 MET A C 1
ATOM 940 O O . MET A 1 120 ? -7.378 9.893 1.569 1.00 59.91 120 MET A O 1
ATOM 944 N N . VAL A 1 121 ? -7.908 11.707 2.810 1.00 61.38 121 VAL A N 1
ATOM 945 C CA . VAL A 1 121 ? -9.314 11.797 2.406 1.00 61.38 121 VAL A CA 1
ATOM 946 C C . VAL A 1 121 ? -9.351 12.580 1.101 1.00 61.38 121 VAL A C 1
ATOM 948 O O . VAL A 1 121 ? -9.237 13.804 1.099 1.00 61.38 121 VAL A O 1
ATOM 951 N N . THR A 1 122 ? -9.440 11.876 -0.020 1.00 57.84 122 THR A N 1
ATOM 952 C CA . THR A 1 122 ? -9.617 12.506 -1.330 1.00 57.84 122 THR A CA 1
ATOM 953 C C . THR A 1 122 ? -11.109 12.747 -1.585 1.00 57.84 122 THR A C 1
ATOM 955 O O . THR A 1 122 ? -11.909 11.845 -1.325 1.00 57.84 122 THR A O 1
ATOM 958 N N . PRO A 1 123 ? -11.527 13.921 -2.098 1.00 57.72 123 PRO A N 1
ATOM 959 C CA . PRO A 1 123 ? -12.874 14.079 -2.639 1.00 57.72 123 PRO A CA 1
ATOM 960 C C . PRO A 1 123 ? -13.066 13.099 -3.807 1.00 57.72 123 PRO A C 1
ATOM 962 O O . PRO A 1 123 ? -12.157 12.897 -4.603 1.00 57.72 123 PRO A O 1
ATOM 965 N N . ILE A 1 124 ? -14.246 12.486 -3.904 1.00 63.91 124 ILE A N 1
ATOM 966 C CA . ILE A 1 124 ? -14.583 11.385 -4.835 1.00 63.91 124 ILE A CA 1
ATOM 967 C C . ILE A 1 124 ? -14.735 11.869 -6.301 1.00 63.91 124 ILE A C 1
ATOM 969 O O . ILE A 1 124 ? -15.391 11.231 -7.117 1.00 63.91 124 ILE A O 1
ATOM 973 N N . LEU A 1 125 ? -14.137 13.000 -6.683 1.00 55.81 125 LEU A N 1
ATOM 974 C CA . LEU A 1 125 ? -14.093 13.413 -8.087 1.00 55.81 125 LEU A CA 1
ATOM 975 C C . LEU A 1 125 ? -12.764 12.982 -8.713 1.00 55.81 125 LEU A C 1
ATOM 977 O O . LEU A 1 125 ? -11.715 13.542 -8.394 1.00 55.81 125 LEU A O 1
ATOM 981 N N . CYS A 1 126 ? -12.844 11.989 -9.601 1.00 53.84 126 CYS A N 1
ATOM 982 C CA . CYS A 1 126 ? -11.884 11.821 -10.690 1.00 53.84 126 CYS A CA 1
ATOM 983 C C . CYS A 1 126 ? -12.004 12.966 -11.699 1.00 53.84 126 CYS A C 1
ATOM 985 O O . CYS A 1 126 ? -13.148 13.418 -11.941 1.00 53.84 126 CYS A O 1
#

Sequence (126 aa):
MALNPQHFNTQNSRCKHTALSNSVLHKIANGPSLQDFVSSDPPKDWSSYEGKLRREKGESDRLRLPPWLKTNIPTGTNYSRIKDQLRKLNLHTVCEEARCPNIGECWGGGEHGTATATIMVTPILC